Protein AF-A0A6G2Q1X5-F1 (afdb_monomer)

Structure (mmCIF, N/CA/C/O backbone):
data_AF-A0A6G2Q1X5-F1
#
_entry.id   AF-A0A6G2Q1X5-F1
#
loop_
_atom_site.group_PDB
_atom_site.id
_atom_site.type_symbol
_atom_site.label_atom_id
_atom_site.label_alt_id
_atom_site.label_comp_id
_atom_site.label_asym_id
_atom_site.label_entity_id
_atom_site.label_seq_id
_atom_site.pdbx_PDB_ins_code
_atom_site.Cartn_x
_atom_site.Cartn_y
_atom_site.Cartn_z
_atom_site.occupancy
_atom_site.B_iso_or_equiv
_atom_site.auth_seq_id
_atom_site.auth_comp_id
_atom_site.auth_asym_id
_atom_site.auth_atom_id
_atom_site.pdbx_PDB_model_num
ATOM 1 N N . ILE A 1 1 ? -10.631 -14.744 0.321 1.00 76.25 1 ILE A N 1
ATOM 2 C CA . ILE A 1 1 ? -11.212 -14.294 -0.970 1.00 76.25 1 ILE A CA 1
ATOM 3 C C . ILE A 1 1 ? -10.277 -13.308 -1.679 1.00 76.25 1 ILE A C 1
ATOM 5 O O . ILE A 1 1 ? -9.841 -13.622 -2.771 1.00 76.25 1 ILE A O 1
ATOM 9 N N . PHE A 1 2 ? -9.859 -12.194 -1.061 1.00 84.75 2 PHE A N 1
ATOM 10 C CA . PHE A 1 2 ? -8.993 -11.197 -1.722 1.00 84.75 2 PHE A CA 1
ATOM 11 C C . PHE A 1 2 ? -7.651 -11.726 -2.260 1.00 84.75 2 PHE A C 1
ATOM 13 O O . PHE A 1 2 ? -7.330 -11.472 -3.418 1.00 84.75 2 PHE A O 1
ATOM 20 N N . LEU A 1 3 ? -6.903 -12.500 -1.464 1.00 80.88 3 LEU A N 1
ATOM 21 C CA . LEU A 1 3 ? -5.617 -13.070 -1.899 1.00 80.88 3 LEU A CA 1
ATOM 22 C C . LEU A 1 3 ? -5.781 -14.030 -3.088 1.00 80.88 3 LEU A C 1
ATOM 24 O O . LEU A 1 3 ? -5.054 -13.929 -4.069 1.00 80.88 3 LEU A O 1
ATOM 28 N N . ALA A 1 4 ? -6.793 -14.903 -3.040 1.00 85.31 4 ALA A N 1
ATOM 29 C CA . ALA A 1 4 ? -7.125 -15.813 -4.142 1.00 85.31 4 ALA A CA 1
ATOM 30 C C . ALA A 1 4 ? -7.557 -15.065 -5.419 1.00 85.31 4 ALA A C 1
ATOM 32 O O . ALA A 1 4 ? -7.392 -15.575 -6.521 1.00 85.31 4 ALA A O 1
ATOM 33 N N . SER A 1 5 ? -8.059 -13.836 -5.278 1.00 86.25 5 SER A N 1
ATOM 34 C CA . SER A 1 5 ? -8.386 -12.942 -6.392 1.00 86.25 5 SER A CA 1
ATOM 35 C C . SER A 1 5 ? -7.207 -12.067 -6.843 1.00 86.25 5 SER A C 1
ATOM 37 O O . SER A 1 5 ? -7.414 -11.150 -7.637 1.00 86.25 5 SER A O 1
ATOM 39 N N . GLY A 1 6 ? -5.984 -12.308 -6.354 1.00 82.81 6 GLY A N 1
ATOM 40 C CA . GLY A 1 6 ? -4.767 -11.610 -6.786 1.00 82.81 6 GLY A CA 1
ATOM 41 C C . GLY A 1 6 ? -4.567 -10.213 -6.191 1.00 82.81 6 GLY A C 1
ATOM 42 O O . GLY A 1 6 ? -3.839 -9.408 -6.766 1.00 82.81 6 GLY A O 1
ATOM 43 N N . PHE A 1 7 ? -5.221 -9.892 -5.073 1.00 88.00 7 PHE A N 1
ATOM 44 C CA . PHE A 1 7 ? -4.893 -8.690 -4.304 1.00 88.00 7 PHE A CA 1
ATOM 45 C C . PHE A 1 7 ? -3.648 -8.924 -3.445 1.00 88.00 7 PHE A C 1
ATOM 47 O O . PHE A 1 7 ? -3.511 -9.980 -2.828 1.00 88.00 7 PHE A O 1
ATOM 54 N N . VAL A 1 8 ? -2.785 -7.912 -3.349 1.00 84.69 8 VAL A N 1
ATOM 55 C CA . VAL A 1 8 ? -1.566 -7.926 -2.532 1.00 84.69 8 VAL A CA 1
ATOM 56 C C . VAL A 1 8 ? -1.673 -6.846 -1.449 1.00 84.69 8 VAL A C 1
ATOM 58 O O . VAL A 1 8 ? -2.041 -5.710 -1.767 1.00 84.69 8 VAL A O 1
ATOM 61 N N . PRO A 1 9 ? -1.367 -7.151 -0.174 1.00 86.38 9 PRO A N 1
ATOM 62 C CA . PRO A 1 9 ? -1.298 -6.133 0.868 1.00 86.38 9 PRO A CA 1
ATOM 63 C C . PRO A 1 9 ? -0.157 -5.161 0.574 1.00 86.38 9 PRO A C 1
ATOM 65 O O . PRO A 1 9 ? 0.990 -5.562 0.417 1.00 86.38 9 PRO A O 1
ATOM 68 N N . SER A 1 10 ? -0.487 -3.879 0.456 1.00 85.06 10 SER A N 1
ATOM 69 C CA . SER A 1 10 ? 0.457 -2.826 0.058 1.00 85.06 10 SER A CA 1
ATOM 70 C C . SER A 1 10 ? 0.809 -1.877 1.197 1.00 85.06 10 SER A C 1
ATOM 72 O O . SER A 1 10 ? 1.878 -1.280 1.177 1.00 85.06 10 SER A O 1
ATOM 74 N N . ALA A 1 11 ? -0.073 -1.731 2.187 1.00 88.00 11 ALA A N 1
ATOM 75 C CA . ALA A 1 11 ? 0.175 -0.929 3.379 1.00 88.00 11 ALA A CA 1
ATOM 76 C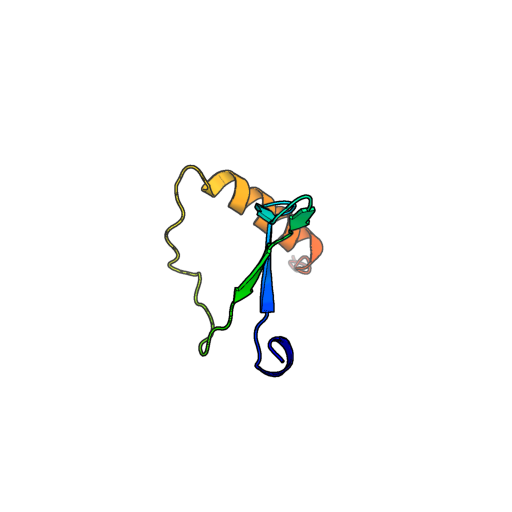 C . ALA A 1 11 ? -0.687 -1.413 4.549 1.00 88.00 11 ALA A C 1
ATOM 78 O O . ALA A 1 11 ? -1.759 -1.988 4.345 1.00 88.00 11 ALA A O 1
ATOM 79 N N . VAL A 1 12 ? -0.230 -1.136 5.769 1.00 91.06 12 VAL A N 1
ATOM 80 C CA . VAL A 1 12 ? -0.977 -1.360 7.010 1.00 91.06 12 VAL A CA 1
ATOM 81 C C . VAL A 1 12 ? -1.021 -0.046 7.784 1.00 91.06 12 VAL A C 1
ATOM 83 O O . VAL A 1 12 ? 0.009 0.600 7.960 1.00 91.06 12 VAL A O 1
ATOM 86 N N . TYR A 1 13 ? -2.207 0.330 8.250 1.00 92.44 13 TYR A N 1
ATOM 87 C CA . TYR A 1 13 ? -2.462 1.484 9.106 1.00 92.44 13 TYR A CA 1
ATOM 88 C C . TYR A 1 13 ? -2.994 0.994 10.454 1.00 92.44 13 TYR A C 1
ATOM 90 O O . TYR A 1 13 ? -4.177 0.648 10.553 1.00 92.44 13 TYR A O 1
ATOM 98 N N . PRO A 1 14 ? -2.137 0.928 11.481 1.00 93.38 14 PRO A N 1
ATOM 99 C CA . PRO A 1 14 ? -2.544 0.488 12.807 1.00 93.38 14 PRO A CA 1
ATOM 100 C C . PRO A 1 14 ? -3.539 1.459 13.447 1.00 93.38 14 PRO A C 1
ATOM 102 O O . PRO A 1 14 ? -3.406 2.672 13.291 1.00 93.38 14 PRO A O 1
ATOM 105 N N . ALA A 1 15 ? -4.519 0.927 14.179 1.00 94.44 15 ALA A N 1
ATOM 106 C CA . ALA A 1 15 ? -5.497 1.669 14.973 1.00 94.44 15 ALA A CA 1
ATOM 107 C C . ALA A 1 15 ? -6.211 2.817 14.227 1.00 94.44 15 ALA A C 1
ATOM 109 O O . ALA A 1 15 ? -6.666 3.783 14.840 1.00 94.44 15 ALA A O 1
ATOM 110 N N . MET A 1 16 ? -6.335 2.707 12.902 1.00 96.19 16 MET A N 1
ATOM 111 C CA . MET A 1 16 ? -6.774 3.788 12.019 1.00 96.19 16 MET A CA 1
ATOM 112 C C . MET A 1 16 ? -8.191 4.284 12.323 1.00 96.19 16 MET A C 1
ATOM 114 O O . MET A 1 16 ? -8.498 5.459 12.123 1.00 96.19 16 MET A O 1
ATOM 118 N N . ARG A 1 17 ? -9.082 3.400 12.792 1.00 96.75 17 ARG A N 1
ATOM 119 C CA . ARG A 1 17 ? -10.464 3.776 13.111 1.00 96.75 17 ARG A CA 1
ATOM 120 C C . ARG A 1 17 ? -10.943 3.170 14.419 1.00 96.75 17 ARG A C 1
ATOM 122 O O . ARG A 1 17 ? -10.824 1.964 14.626 1.00 96.75 17 ARG A O 1
ATOM 129 N N . ARG A 1 18 ? -11.585 3.992 15.256 1.00 96.62 18 ARG A N 1
ATOM 130 C CA . ARG A 1 18 ? -12.354 3.516 16.411 1.00 96.62 18 ARG A CA 1
ATOM 131 C C . ARG A 1 18 ? -13.766 3.124 15.980 1.00 96.62 18 ARG A C 1
ATOM 133 O O . ARG A 1 18 ? -14.470 3.919 15.361 1.00 96.62 18 ARG A O 1
ATOM 140 N N . VAL A 1 19 ? -14.179 1.904 16.305 1.00 96.38 19 VAL A N 1
ATOM 141 C CA . VAL A 1 19 ? -15.543 1.403 16.094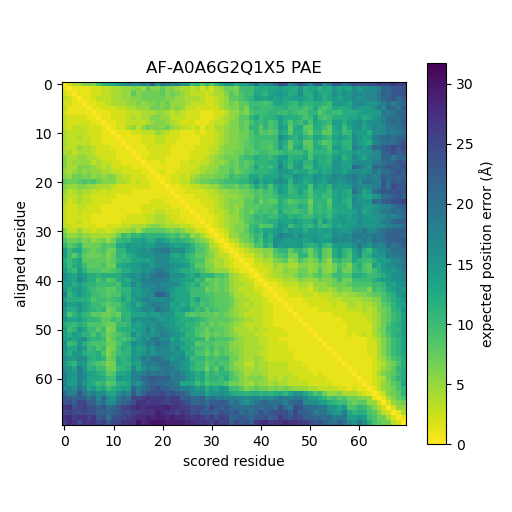 1.00 96.38 19 VAL A CA 1
ATOM 142 C C . VAL A 1 19 ? -16.043 0.863 17.428 1.00 96.38 19 VAL A C 1
ATOM 144 O O . VAL A 1 19 ? -15.522 -0.125 17.944 1.00 96.38 19 VAL A O 1
ATOM 147 N N . GLY A 1 20 ? -17.019 1.555 18.021 1.00 95.50 20 GLY A N 1
ATOM 148 C CA . GLY A 1 20 ? -17.404 1.314 19.412 1.00 95.50 20 GLY A CA 1
ATOM 149 C C . GLY A 1 20 ? -16.226 1.579 20.351 1.00 95.50 20 GLY A C 1
ATOM 150 O O . GLY A 1 20 ? -15.648 2.664 20.328 1.00 95.50 20 GLY A O 1
ATOM 151 N N . ASP A 1 21 ? -15.851 0.574 21.141 1.00 96.00 21 ASP A N 1
ATOM 152 C CA . ASP A 1 21 ? -14.740 0.660 22.096 1.00 96.00 21 ASP A CA 1
ATOM 153 C C . ASP A 1 21 ? -13.431 0.013 21.600 1.00 96.00 21 ASP A C 1
ATOM 155 O O . ASP A 1 21 ? -12.507 -0.222 22.371 1.00 96.00 21 ASP A O 1
ATOM 159 N N . ARG A 1 22 ? -13.321 -0.299 20.301 1.00 96.00 22 ARG A N 1
ATOM 160 C CA . ARG A 1 22 ? -12.126 -0.941 19.731 1.00 96.00 22 ARG A CA 1
ATOM 161 C C . ARG A 1 22 ? -11.476 -0.092 18.654 1.00 96.00 22 ARG A C 1
ATOM 163 O O . ARG A 1 22 ? -12.158 0.565 17.869 1.00 96.00 22 ARG A O 1
ATOM 170 N N . 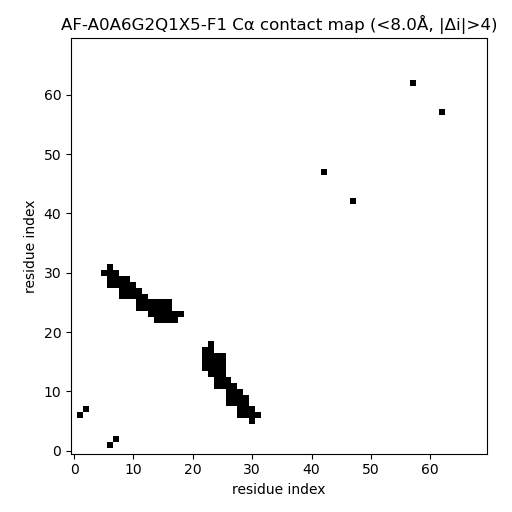LEU A 1 23 ? -10.148 -0.138 18.613 1.00 97.38 23 LEU A N 1
ATOM 171 C CA . LEU A 1 23 ? -9.341 0.400 17.523 1.00 97.38 23 LEU A CA 1
ATOM 172 C C . LEU A 1 23 ? -9.096 -0.703 16.495 1.00 97.38 23 LEU A C 1
ATOM 174 O O . LEU A 1 23 ? -8.790 -1.837 16.856 1.00 97.38 23 LEU A O 1
ATOM 178 N N . HIS A 1 24 ? -9.265 -0.364 15.222 1.00 96.75 24 HIS A N 1
ATOM 179 C CA . HIS A 1 24 ? -9.144 -1.298 14.113 1.00 96.75 24 HIS A CA 1
ATOM 180 C C . HIS A 1 24 ? -7.986 -0.913 13.206 1.00 96.75 24 HIS A C 1
ATOM 182 O O . HIS A 1 24 ? -7.903 0.230 12.748 1.00 96.75 24 HIS A O 1
ATOM 188 N N . ASP A 1 25 ? -7.151 -1.900 12.901 1.00 96.38 25 ASP A N 1
ATOM 189 C CA . ASP A 1 25 ? -6.115 -1.799 11.884 1.00 96.38 25 ASP A CA 1
ATOM 190 C C . ASP A 1 25 ? -6.736 -1.917 10.496 1.00 96.38 25 ASP A C 1
ATOM 192 O O . ASP A 1 25 ? -7.683 -2.67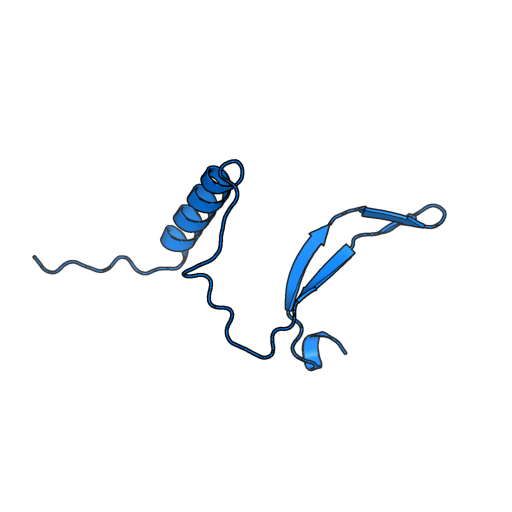5 10.268 1.00 96.38 25 ASP A O 1
ATOM 196 N N . TYR A 1 26 ? -6.202 -1.149 9.557 1.00 95.19 26 TYR A N 1
ATOM 197 C CA . TYR A 1 26 ? -6.649 -1.141 8.173 1.00 95.19 26 TYR A CA 1
ATOM 198 C C . TYR A 1 26 ? -5.510 -1.633 7.291 1.00 95.19 26 TYR A C 1
ATOM 200 O O . TYR A 1 26 ? -4.399 -1.116 7.358 1.00 95.19 26 TYR A O 1
ATOM 208 N N . VAL A 1 27 ? -5.786 -2.616 6.438 1.00 91.75 27 VAL A N 1
ATOM 209 C CA . VAL A 1 27 ? -4.828 -3.102 5.440 1.00 91.75 27 VAL A CA 1
ATOM 210 C C . VAL A 1 27 ? -5.289 -2.631 4.070 1.00 91.75 27 VAL A C 1
ATOM 212 O O . VAL A 1 27 ? -6.405 -2.937 3.648 1.00 91.75 27 VAL A O 1
ATOM 215 N N . VAL A 1 28 ? -4.435 -1.893 3.363 1.00 92.81 28 VAL A N 1
ATOM 216 C CA . VAL A 1 28 ? -4.688 -1.520 1.971 1.00 92.81 28 VAL A CA 1
ATOM 217 C C . VAL A 1 28 ? -4.283 -2.679 1.084 1.00 92.81 28 VAL A C 1
ATOM 219 O O . VAL A 1 28 ? -3.128 -3.106 1.077 1.00 92.81 28 VAL A O 1
ATOM 222 N N . LEU A 1 29 ? -5.252 -3.178 0.326 1.00 90.31 29 LEU A N 1
ATOM 223 C CA . LEU A 1 29 ? -5.053 -4.209 -0.675 1.00 90.31 29 LEU A CA 1
ATOM 224 C C . LEU A 1 29 ? -5.038 -3.557 -2.053 1.00 90.31 29 LEU A C 1
ATOM 226 O O . LEU A 1 29 ? -6.031 -2.957 -2.462 1.00 90.31 29 LEU A O 1
ATOM 230 N N . SER A 1 30 ? -3.941 -3.718 -2.784 1.00 86.44 30 SER A N 1
ATOM 231 C CA . SER A 1 30 ? -3.858 -3.278 -4.175 1.00 86.44 30 SER A CA 1
ATOM 232 C C . SER A 1 30 ? -3.977 -4.476 -5.101 1.00 86.44 30 SER A C 1
ATOM 234 O O . SER A 1 30 ? -3.448 -5.555 -4.833 1.00 86.44 30 SER A O 1
ATOM 236 N N . ARG A 1 31 ? -4.660 -4.282 -6.224 1.00 85.56 31 ARG A N 1
ATOM 237 C CA . ARG A 1 31 ? -4.667 -5.218 -7.344 1.00 85.56 31 ARG A CA 1
ATOM 238 C C . ARG A 1 31 ? -4.515 -4.411 -8.612 1.00 85.56 31 ARG A C 1
ATOM 240 O O . ARG A 1 31 ? -5.280 -3.485 -8.858 1.00 85.56 31 ARG A O 1
ATOM 247 N N . THR A 1 32 ? -3.541 -4.791 -9.418 1.00 75.56 32 THR A N 1
ATOM 248 C CA . THR A 1 32 ? -3.330 -4.230 -10.745 1.00 75.56 32 THR A CA 1
ATOM 249 C C . THR A 1 32 ? -3.536 -5.338 -11.768 1.00 75.56 32 THR A C 1
ATOM 251 O O . THR A 1 32 ? -3.090 -6.466 -11.568 1.00 75.56 32 THR A O 1
ATOM 254 N N . SER A 1 33 ? -4.245 -5.045 -12.854 1.00 72.81 33 SER A N 1
ATOM 255 C CA . SER A 1 33 ? -4.365 -5.952 -14.004 1.00 72.81 33 SER A CA 1
ATOM 256 C C . SER A 1 33 ? -3.182 -5.829 -14.969 1.00 72.81 33 SER A C 1
ATOM 258 O O . SER A 1 33 ? -3.086 -6.593 -15.926 1.00 72.81 33 SER A O 1
ATOM 260 N N . ARG A 1 34 ? -2.285 -4.863 -14.733 1.00 70.69 34 ARG A N 1
ATOM 261 C CA . ARG A 1 34 ? -1.103 -4.574 -15.550 1.00 70.69 34 ARG A CA 1
ATOM 262 C C . ARG A 1 34 ? 0.148 -4.480 -14.687 1.00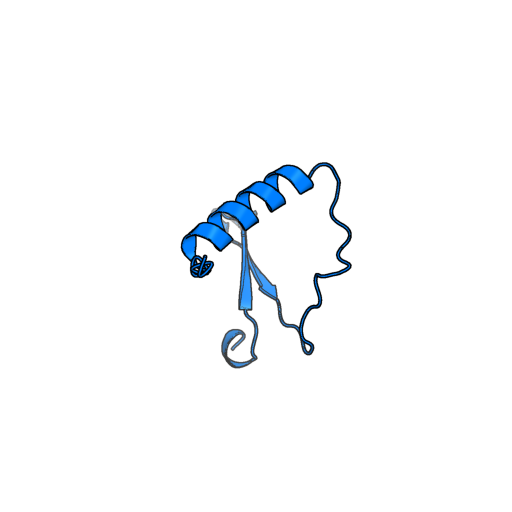 70.69 34 ARG A C 1
ATOM 264 O O . ARG A 1 34 ? 0.069 -4.114 -13.517 1.00 70.69 34 ARG A O 1
ATOM 271 N N . GLN A 1 35 ? 1.308 -4.757 -15.274 1.00 67.88 35 GLN A N 1
ATOM 272 C CA . GLN A 1 35 ? 2.578 -4.444 -14.625 1.00 67.88 35 GLN A CA 1
ATOM 273 C C . GLN A 1 35 ? 2.622 -2.940 -14.340 1.00 67.88 35 GLN A C 1
ATOM 275 O O . GLN A 1 35 ? 2.423 -2.132 -15.248 1.00 67.88 35 GLN A O 1
ATOM 280 N N . ILE A 1 36 ? 2.809 -2.573 -13.071 1.00 66.06 36 ILE A N 1
ATOM 281 C CA . ILE A 1 36 ? 2.924 -1.167 -12.695 1.00 66.06 36 ILE A CA 1
ATOM 282 C C . ILE A 1 36 ? 4.302 -0.700 -13.146 1.00 66.06 36 ILE A C 1
ATOM 284 O O . ILE A 1 36 ? 5.321 -1.242 -12.717 1.00 66.06 36 ILE A O 1
ATOM 288 N N . ASP A 1 37 ? 4.313 0.278 -14.043 1.00 70.06 37 ASP A N 1
ATOM 289 C CA . ASP A 1 37 ? 5.531 0.916 -14.516 1.00 70.06 37 ASP A CA 1
ATOM 290 C C . ASP A 1 37 ? 5.816 2.151 -13.661 1.00 70.06 37 ASP A C 1
ATOM 292 O O . ASP A 1 37 ? 5.126 3.166 -13.757 1.00 70.06 37 ASP A O 1
ATOM 296 N N . PHE A 1 38 ? 6.830 2.046 -12.804 1.00 73.62 38 PHE A N 1
ATOM 297 C CA . PHE A 1 38 ? 7.238 3.133 -11.916 1.00 73.62 38 PHE A CA 1
ATOM 298 C C . PHE A 1 38 ? 8.298 4.060 -12.530 1.00 73.62 38 PHE A C 1
ATOM 300 O O . PHE A 1 38 ? 8.710 5.026 -11.890 1.00 73.62 38 PHE A O 1
ATOM 307 N N . ARG A 1 39 ? 8.746 3.810 -13.772 1.00 75.88 39 ARG A N 1
ATOM 308 C CA . ARG A 1 39 ? 9.842 4.579 -14.398 1.00 75.88 39 ARG A CA 1
ATOM 309 C C . ARG A 1 39 ? 9.510 6.057 -14.587 1.00 75.88 39 ARG A C 1
ATOM 311 O O . ARG A 1 39 ? 10.418 6.879 -14.613 1.00 75.88 39 ARG A O 1
ATOM 318 N N . THR A 1 40 ? 8.228 6.398 -14.703 1.00 80.69 40 THR A N 1
ATOM 319 C CA . THR A 1 40 ? 7.751 7.781 -14.870 1.00 80.69 40 THR A CA 1
ATOM 320 C C . THR A 1 40 ? 6.928 8.268 -13.677 1.00 80.69 40 THR A C 1
ATOM 322 O O . THR A 1 40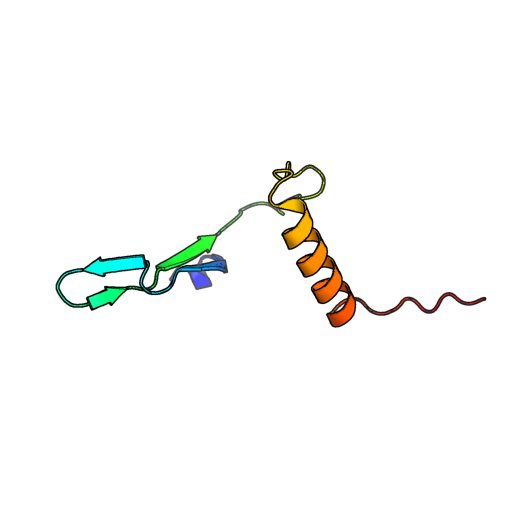 ? 6.141 9.205 -13.814 1.00 80.69 40 THR A O 1
ATOM 325 N N . THR A 1 41 ? 7.033 7.622 -12.512 1.00 81.69 41 THR A N 1
A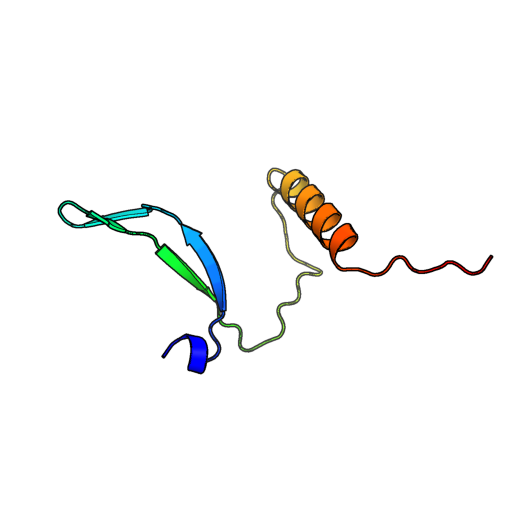TOM 326 C CA . THR A 1 41 ? 6.261 8.034 -11.335 1.00 81.69 41 THR A CA 1
ATOM 327 C C . THR A 1 41 ? 6.725 9.400 -10.840 1.00 81.69 41 THR A C 1
ATOM 329 O O . THR A 1 41 ? 7.881 9.581 -10.466 1.00 81.69 41 THR A O 1
ATOM 332 N N . ALA A 1 42 ? 5.799 10.359 -10.797 1.00 84.75 42 ALA A N 1
ATOM 333 C CA . ALA A 1 42 ? 6.028 11.638 -10.144 1.00 84.75 42 ALA A CA 1
ATOM 334 C C . ALA A 1 42 ? 6.040 11.434 -8.623 1.00 84.75 42 ALA A C 1
ATOM 336 O O . ALA A 1 42 ? 5.046 11.004 -8.035 1.00 84.75 42 ALA A O 1
ATOM 337 N N . VAL A 1 43 ? 7.166 11.746 -7.988 1.00 84.75 43 VAL A N 1
ATOM 338 C CA . VAL A 1 43 ? 7.333 11.675 -6.534 1.00 84.75 43 VAL A CA 1
ATOM 339 C C . VAL A 1 43 ? 7.430 13.096 -5.995 1.00 84.75 43 VAL A C 1
ATOM 341 O O . VAL A 1 43 ? 8.154 13.930 -6.535 1.00 84.75 43 VAL A O 1
ATOM 344 N N . SER A 1 44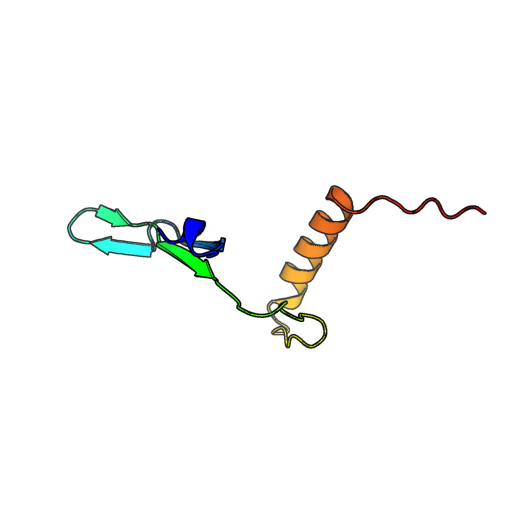 ? 6.677 13.384 -4.931 1.00 90.12 44 SER A N 1
ATOM 345 C CA . SER A 1 44 ? 6.769 14.675 -4.246 1.00 90.12 44 SER A CA 1
ATOM 346 C C . SER A 1 44 ? 8.210 14.922 -3.777 1.00 90.12 44 SER A C 1
ATOM 348 O O . SER A 1 44 ? 8.784 14.026 -3.148 1.00 90.12 44 SER A O 1
ATOM 350 N N . PRO A 1 45 ? 8.778 16.129 -3.972 1.00 90.88 45 PRO A N 1
ATOM 351 C CA . PRO A 1 45 ? 10.116 16.457 -3.477 1.00 90.88 45 PRO A CA 1
ATOM 352 C C . PRO A 1 45 ? 10.296 16.198 -1.975 1.00 90.88 45 PRO A C 1
ATOM 354 O O . PRO A 1 45 ? 11.381 15.833 -1.539 1.00 90.88 45 PRO A O 1
ATOM 357 N N . LEU A 1 46 ? 9.220 16.322 -1.189 1.00 91.75 46 LEU A N 1
ATOM 358 C CA . LEU A 1 46 ? 9.228 16.062 0.255 1.00 91.75 46 LEU A CA 1
ATOM 359 C C . LEU A 1 46 ? 9.365 14.570 0.596 1.00 91.75 46 LEU A C 1
ATOM 361 O O . LEU A 1 46 ? 9.882 14.221 1.653 1.00 91.75 46 LEU A O 1
ATOM 365 N N . LEU A 1 47 ? 8.898 13.687 -0.289 1.00 87.50 47 LEU A N 1
ATOM 366 C CA . LEU A 1 47 ? 8.946 12.237 -0.099 1.00 87.50 47 LEU A CA 1
ATOM 367 C C . LEU A 1 47 ? 10.235 11.619 -0.661 1.00 87.50 47 LEU A C 1
ATOM 369 O O . LEU A 1 47 ? 10.651 10.547 -0.216 1.00 87.50 47 LEU A O 1
ATOM 373 N N . GLN A 1 48 ? 10.882 12.300 -1.610 1.00 89.00 48 GLN A N 1
ATOM 374 C CA . GLN A 1 48 ? 12.070 11.821 -2.316 1.00 89.00 48 GLN A CA 1
ATOM 375 C C . GLN A 1 48 ? 13.189 11.297 -1.389 1.00 89.00 48 GLN A C 1
ATOM 377 O O . GLN A 1 48 ? 13.713 10.219 -1.682 1.00 89.00 48 GLN A O 1
ATOM 382 N N . PRO A 1 49 ? 13.546 11.964 -0.265 1.00 91.62 49 PRO A N 1
ATOM 383 C CA . PRO A 1 49 ? 14.629 11.488 0.600 1.00 91.62 49 PRO A CA 1
ATOM 384 C C . PRO A 1 49 ? 14.317 10.135 1.249 1.00 91.62 49 PRO A C 1
ATOM 386 O O . PRO A 1 49 ? 15.174 9.256 1.315 1.00 91.62 49 PRO A O 1
ATOM 389 N N . TYR A 1 50 ? 13.069 9.944 1.680 1.00 88.00 50 TYR A N 1
ATOM 390 C CA . TYR A 1 50 ? 12.617 8.708 2.317 1.00 88.00 50 TYR A CA 1
ATOM 391 C C . TYR A 1 50 ? 12.587 7.548 1.325 1.00 88.00 50 TYR A C 1
ATOM 393 O O . TYR A 1 50 ? 13.047 6.449 1.637 1.00 88.00 50 TYR A O 1
ATOM 401 N N . LEU A 1 51 ? 12.096 7.805 0.109 1.00 88.00 51 LEU A N 1
ATOM 402 C CA . LEU A 1 51 ? 12.084 6.805 -0.952 1.00 88.00 51 LEU A CA 1
ATOM 403 C C . LEU A 1 51 ? 13.511 6.393 -1.342 1.00 88.00 51 LEU A C 1
ATOM 405 O O . LEU A 1 51 ? 13.788 5.203 -1.468 1.00 88.00 51 LEU A O 1
ATOM 409 N N . GLY A 1 52 ? 14.430 7.354 -1.471 1.00 90.44 52 GLY A N 1
ATOM 410 C CA . GLY A 1 52 ? 15.836 7.080 -1.775 1.00 90.44 52 GLY A CA 1
ATOM 411 C C . GLY A 1 52 ? 16.529 6.227 -0.707 1.00 90.44 52 GLY A C 1
ATOM 412 O O . GLY A 1 52 ? 17.235 5.275 -1.047 1.00 90.44 52 GLY A O 1
ATOM 413 N N . ALA A 1 53 ? 16.281 6.513 0.576 1.00 91.62 53 ALA A N 1
ATOM 414 C CA . ALA A 1 53 ? 16.816 5.723 1.686 1.00 91.62 53 ALA A CA 1
ATOM 415 C C . ALA A 1 53 ? 16.287 4.280 1.668 1.00 91.62 53 ALA A C 1
ATOM 417 O O . ALA A 1 53 ? 17.065 3.331 1.776 1.00 91.62 53 ALA A O 1
ATOM 418 N N . TYR A 1 54 ? 14.976 4.110 1.465 1.00 87.38 54 TYR A N 1
ATOM 419 C CA . TYR A 1 54 ? 14.356 2.789 1.371 1.00 87.38 54 TYR A CA 1
ATOM 420 C C . TYR A 1 54 ? 14.909 1.977 0.195 1.00 87.38 54 TYR A C 1
ATOM 422 O O . TYR A 1 54 ? 15.324 0.835 0.380 1.00 87.38 54 TYR A O 1
ATOM 430 N N . LEU A 1 55 ? 14.953 2.568 -1.004 1.00 88.75 55 LEU A N 1
ATOM 431 C CA . LEU A 1 55 ? 15.439 1.884 -2.204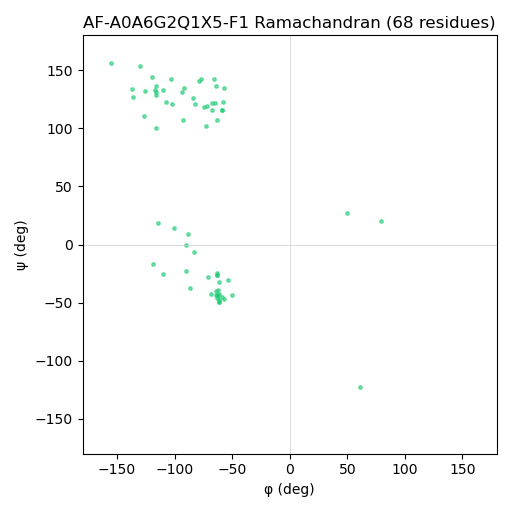 1.00 88.75 55 LEU A CA 1
ATOM 432 C C . LEU A 1 55 ? 16.907 1.478 -2.067 1.00 88.75 55 LEU A C 1
ATOM 434 O O . LEU A 1 55 ? 17.262 0.371 -2.461 1.00 88.75 55 LEU A O 1
ATOM 438 N N . SER A 1 56 ? 17.739 2.328 -1.461 1.00 90.31 56 SER A N 1
ATOM 439 C CA . SER A 1 56 ? 19.146 2.010 -1.186 1.00 90.31 56 SER A CA 1
ATOM 440 C C . SER A 1 56 ? 19.284 0.805 -0.253 1.00 90.31 56 SER A C 1
ATOM 442 O O . SER A 1 56 ? 20.024 -0.131 -0.554 1.00 90.31 56 SER A O 1
ATOM 444 N N . ALA A 1 57 ? 18.536 0.792 0.855 1.00 89.44 57 ALA A N 1
ATOM 445 C CA . ALA A 1 57 ? 18.562 -0.310 1.813 1.00 89.44 57 ALA A CA 1
ATOM 446 C C . ALA A 1 57 ? 18.047 -1.620 1.195 1.00 89.44 57 ALA A C 1
ATOM 448 O O . ALA A 1 57 ? 18.661 -2.676 1.355 1.00 89.44 57 ALA A O 1
ATOM 449 N N . TRP A 1 58 ? 16.946 -1.547 0.442 1.00 89.81 58 TRP A N 1
ATOM 450 C CA . TRP A 1 58 ? 16.385 -2.691 -0.268 1.00 89.81 58 TRP A CA 1
ATOM 451 C C . TRP A 1 58 ? 17.375 -3.241 -1.301 1.00 89.81 58 TRP A C 1
ATOM 453 O O . TRP A 1 58 ? 17.675 -4.432 -1.287 1.00 89.81 58 TRP A O 1
ATOM 463 N N . ALA A 1 59 ? 17.946 -2.379 -2.145 1.00 89.62 59 ALA A N 1
ATOM 464 C CA . ALA A 1 59 ? 18.911 -2.777 -3.165 1.00 89.62 59 ALA A CA 1
ATOM 465 C C . ALA A 1 59 ? 20.132 -3.465 -2.543 1.00 89.62 59 ALA A C 1
ATOM 467 O O . ALA A 1 59 ? 20.512 -4.538 -2.993 1.00 89.62 59 ALA A O 1
ATOM 468 N N . SER A 1 60 ? 20.683 -2.911 -1.459 1.00 87.69 60 SER A N 1
ATOM 469 C CA . SER A 1 60 ? 21.810 -3.520 -0.743 1.00 87.69 60 SER A CA 1
ATOM 470 C C . SER A 1 60 ? 21.480 -4.881 -0.125 1.00 87.69 60 SER A C 1
ATOM 472 O O . SER A 1 60 ? 22.389 -5.670 0.112 1.00 87.69 60 SER A O 1
ATOM 474 N N . THR A 1 61 ? 20.210 -5.135 0.192 1.00 90.12 61 THR A N 1
ATOM 475 C CA . THR A 1 61 ? 19.779 -6.386 0.829 1.00 90.12 61 THR A CA 1
ATOM 476 C C . THR A 1 61 ? 19.481 -7.469 -0.205 1.00 90.12 61 THR A C 1
ATOM 478 O O . THR A 1 61 ? 19.757 -8.641 0.037 1.00 90.12 61 THR A O 1
ATOM 481 N N . TYR A 1 62 ? 18.896 -7.091 -1.344 1.00 84.25 62 TYR A N 1
ATOM 482 C CA . TYR A 1 62 ? 18.271 -8.041 -2.266 1.00 84.25 62 TYR A CA 1
ATOM 483 C C . TYR A 1 62 ? 18.892 -8.084 -3.663 1.00 84.25 62 TYR A C 1
ATOM 485 O O . TYR A 1 62 ? 18.644 -9.048 -4.387 1.00 84.25 62 TYR A O 1
ATOM 493 N N . LEU A 1 63 ? 19.675 -7.080 -4.071 1.00 84.19 63 LEU A N 1
ATOM 494 C CA . LEU A 1 63 ? 20.384 -7.127 -5.348 1.00 84.19 63 LEU A CA 1
ATOM 495 C C . LEU A 1 63 ? 21.795 -7.687 -5.142 1.00 84.19 63 LEU A C 1
ATOM 497 O O . LEU A 1 63 ? 22.516 -7.222 -4.258 1.00 84.19 63 LEU A O 1
ATOM 501 N N . PRO A 1 64 ? 22.222 -8.660 -5.961 1.00 77.62 64 PRO A N 1
ATOM 502 C CA . PRO A 1 64 ? 23.594 -9.134 -5.918 1.00 77.62 64 PRO A CA 1
ATOM 503 C C . PRO A 1 64 ? 24.549 -8.001 -6.315 1.00 77.62 64 PRO A C 1
ATOM 505 O O . PRO A 1 64 ? 24.317 -7.279 -7.294 1.00 77.62 64 PRO A O 1
ATOM 508 N N . LEU A 1 65 ? 25.647 -7.862 -5.566 1.00 70.31 65 LEU A N 1
ATOM 509 C CA . LEU A 1 65 ? 26.793 -7.075 -6.009 1.00 70.31 65 LEU A CA 1
ATOM 510 C C . LEU A 1 65 ? 27.285 -7.690 -7.319 1.00 70.31 65 LEU A C 1
ATOM 512 O O . LEU A 1 65 ? 27.695 -8.847 -7.349 1.00 70.31 65 LEU A O 1
ATOM 516 N N . HIS A 1 66 ? 27.205 -6.931 -8.408 1.00 65.94 66 HIS A N 1
ATOM 517 C CA . HIS A 1 66 ? 27.827 -7.357 -9.651 1.00 65.94 66 HIS A CA 1
ATOM 518 C C . HIS A 1 66 ? 29.340 -7.323 -9.427 1.00 65.94 66 HIS A C 1
ATOM 520 O O . HIS A 1 66 ? 29.900 -6.254 -9.177 1.00 65.94 66 HIS A O 1
ATOM 526 N N . GLU A 1 67 ? 30.000 -8.479 -9.492 1.00 59.81 67 GLU A N 1
ATOM 527 C CA . GLU A 1 67 ? 31.454 -8.523 -9.610 1.00 59.81 67 GLU A CA 1
ATOM 528 C C . GLU A 1 67 ? 31.824 -7.868 -10.943 1.00 59.81 67 GLU A C 1
ATOM 530 O O . GLU A 1 67 ? 31.582 -8.411 -12.021 1.00 59.81 67 GLU A O 1
ATOM 535 N N . VAL A 1 68 ? 32.373 -6.657 -10.883 1.00 64.50 68 VAL A N 1
ATOM 536 C CA . VAL A 1 68 ? 33.011 -6.055 -12.050 1.00 64.50 68 VAL A CA 1
ATOM 537 C C . VAL A 1 68 ? 34.327 -6.802 -12.242 1.00 64.50 68 VAL A C 1
ATOM 539 O O . VAL A 1 68 ? 35.281 -6.567 -11.500 1.00 64.50 68 VAL A O 1
ATOM 542 N N . SER A 1 69 ? 34.374 -7.727 -13.205 1.00 56.44 69 SER A N 1
ATOM 543 C CA . SER A 1 69 ? 35.646 -8.288 -13.670 1.00 56.44 69 SER A CA 1
ATOM 544 C C . SER A 1 69 ? 36.501 -7.132 -14.177 1.00 56.44 69 SER A C 1
ATOM 546 O O . SER A 1 69 ? 36.108 -6.434 -15.113 1.00 56.44 69 SER A O 1
ATOM 548 N N . ARG A 1 70 ? 37.627 -6.905 -13.504 1.00 51.22 70 ARG A N 1
ATOM 549 C CA . ARG A 1 70 ? 38.632 -5.911 -13.881 1.00 51.22 70 ARG A CA 1
ATOM 550 C C . ARG A 1 70 ? 39.370 -6.324 -15.150 1.00 51.22 70 ARG A C 1
ATOM 552 O O . ARG A 1 70 ? 39.558 -7.546 -15.336 1.00 51.22 70 ARG A O 1
#

Radius of gyration: 17.99 Å; Cα contacts (8 Å, |Δi|>4): 48; chains: 1; bounding box: 56×32×38 Å

Mean predicted aligned error: 9.69 Å

pLDDT: mean 84.81, std 10.37, range [51.22, 97.38]

Nearest PDB structures (foldseek):
  3dr8-assembly1_B  TM=9.462E-01  e=3.633E+00  unclassified
  7lsw-assembly4_F  TM=2.796E-01  e=8.684E+00  Homo sapiens

Secondary structure (DSSP, 8-state):
-TTTTT-EEEEEEEEEEEETTEEEEEEEEE--SS----TT----TTTHHHHHHHHHHHHHHHSPPP----

Foldseek 3Di:
DCVVVPWDFDDKDWQPDDDPNDRDIDTDTDDDPDDDDCVPPDDDPVCVVVVVVVVVVCCVVPPDDPPPDD

Solvent-accessible surface area (backbone atoms only — not comparable to full-atom values): 4657 Å² total; per-residue (Å²): 110,59,61,85,70,61,37,42,82,74,47,76,40,76,57,69,42,75,58,91,96,41,68,37,65,44,71,44,67,47,69,70,99,58,87,82,77,66,90,79,63,87,69,57,80,87,49,44,65,59,54,52,52,50,51,51,55,48,42,71,72,73,51,80,81,77,81,75,84,125

Sequence (70 aa):
IFLASGFVPSAVYPAMRRVGDRLHDYVVLSRTSRQIDFRTTAVSPLLQPYLGAYLSAWASTYLPLHEVSR